Protein AF-A0A2N4XPI0-F1 (afdb_monomer_lite)

Radius of gyration: 24.8 Å; chains: 1; bounding box: 60×39×85 Å

Sequence (155 aa):
MRKDAFGLPLGELLMWTVIAGIALGVLGHSIQMVLELTEKTAVETAVTHMRSGLRLEKVRRMANGLPLGDLPGRNPLEFLASTGPSSLNALSEQIRPLDFRFDPQRHQLVYHPERQRFLKMQQSGADKELTWQTRATQPDGSDVELVLLTPYEWF

Foldseek 3Di:
DDPDDDDDPPVNVVVVVVVVVVVVVVVVVVVLVVVLVVLVVLVVVLQVLLQVLLVVVLVVCVVVVHALLVVWLDDSLVSLVVPDDDPSVVVNVSNVVWPWDQDSVVSKTKGDDPRCPQKDFPDPPDDSIWIWTWDQPDPVSSRIGTDTPTDIDRD

Structure (mmCIF, N/CA/C/O backbone):
data_AF-A0A2N4XPI0-F1
#
_entry.id   AF-A0A2N4XPI0-F1
#
loop_
_atom_site.group_PDB
_atom_site.id
_atom_site.type_symbol
_atom_site.label_atom_id
_atom_site.label_alt_id
_atom_site.label_comp_id
_atom_site.label_asym_id
_atom_site.label_entity_id
_atom_site.label_seq_id
_atom_site.pdbx_PDB_ins_code
_atom_site.Cartn_x
_atom_site.Cartn_y
_atom_site.Cartn_z
_atom_site.occupancy
_atom_site.B_iso_or_equiv
_atom_site.auth_seq_id
_atom_site.auth_comp_id
_atom_site.auth_asym_id
_atom_site.auth_atom_id
_atom_site.pdbx_PDB_model_num
ATOM 1 N N . MET A 1 1 ? 40.698 13.833 -57.443 1.00 41.75 1 MET A N 1
ATOM 2 C CA . MET A 1 1 ? 39.364 13.970 -56.817 1.00 41.75 1 MET A CA 1
ATOM 3 C C . MET A 1 1 ? 39.215 12.882 -55.761 1.00 41.75 1 MET A C 1
ATOM 5 O O . MET A 1 1 ? 38.942 11.744 -56.113 1.00 41.75 1 MET A O 1
ATOM 9 N N . ARG A 1 2 ? 39.491 13.204 -54.490 1.00 40.78 2 ARG A N 1
ATOM 10 C CA . ARG A 1 2 ? 39.248 12.314 -53.341 1.00 40.78 2 ARG A CA 1
ATOM 11 C C . ARG A 1 2 ? 37.784 12.461 -52.938 1.00 40.78 2 ARG A C 1
ATOM 13 O O . ARG A 1 2 ? 37.358 13.572 -52.643 1.00 40.78 2 ARG A O 1
ATOM 20 N N . LYS A 1 3 ? 37.031 11.362 -52.965 1.00 45.81 3 LYS A N 1
ATOM 21 C CA . LYS A 1 3 ? 35.727 11.245 -52.303 1.00 45.81 3 LYS A CA 1
ATOM 22 C C . LYS A 1 3 ? 35.975 10.610 -50.938 1.00 45.81 3 LYS A C 1
ATOM 24 O O . LYS A 1 3 ? 35.667 9.446 -50.734 1.00 45.81 3 LYS A O 1
ATOM 29 N N . ASP A 1 4 ? 36.594 11.381 -50.055 1.00 58.12 4 ASP A N 1
ATOM 30 C CA . ASP A 1 4 ? 36.599 11.069 -48.633 1.00 58.12 4 ASP A CA 1
ATOM 31 C C . ASP A 1 4 ? 35.518 11.939 -47.975 1.00 58.12 4 ASP A C 1
ATOM 33 O O . ASP A 1 4 ? 35.406 13.125 -48.286 1.00 58.12 4 ASP A O 1
ATOM 37 N N . ALA A 1 5 ? 34.790 11.321 -47.044 1.00 54.50 5 ALA A N 1
ATOM 38 C CA . ALA A 1 5 ? 33.887 11.893 -46.044 1.00 54.50 5 ALA A CA 1
ATOM 39 C C . ALA A 1 5 ? 32.386 12.006 -46.398 1.00 54.50 5 ALA A C 1
ATOM 41 O O . ALA A 1 5 ? 31.975 12.687 -47.330 1.00 54.50 5 ALA A O 1
ATOM 42 N N . PHE A 1 6 ? 31.586 11.381 -45.525 1.00 55.59 6 PHE A N 1
ATOM 43 C CA . PHE A 1 6 ? 30.121 11.405 -45.407 1.00 55.59 6 PHE A CA 1
ATOM 44 C C . PHE A 1 6 ? 29.313 10.484 -46.325 1.00 55.59 6 PHE A C 1
ATOM 46 O O . PHE A 1 6 ? 28.490 10.905 -47.129 1.00 55.59 6 PHE A O 1
ATOM 53 N N . GLY A 1 7 ? 29.460 9.184 -46.095 1.00 54.81 7 GLY A N 1
ATOM 54 C CA . GLY A 1 7 ? 28.438 8.207 -46.447 1.00 54.81 7 GLY A CA 1
ATOM 55 C C . GLY A 1 7 ? 28.642 6.973 -45.593 1.00 54.81 7 GLY A C 1
ATOM 56 O O . GLY A 1 7 ? 29.408 6.099 -45.983 1.00 54.81 7 GLY A O 1
ATOM 57 N N . LEU A 1 8 ? 28.031 6.932 -44.404 1.00 63.00 8 LEU A N 1
ATOM 58 C CA . LEU A 1 8 ? 28.016 5.709 -43.600 1.00 63.00 8 LEU A CA 1
ATOM 59 C C . LEU A 1 8 ? 27.501 4.570 -44.498 1.00 63.00 8 LEU A C 1
ATOM 61 O O . LEU A 1 8 ? 26.420 4.720 -45.082 1.00 63.00 8 LEU A O 1
ATOM 65 N N . PRO A 1 9 ? 28.255 3.470 -44.671 1.00 79.50 9 PRO A N 1
ATOM 66 C CA . PRO A 1 9 ? 27.803 2.354 -45.484 1.00 79.50 9 PRO A CA 1
ATOM 67 C C . PRO A 1 9 ? 26.464 1.855 -44.934 1.00 79.50 9 PRO A C 1
ATOM 69 O O . PRO A 1 9 ? 26.281 1.755 -43.723 1.00 79.50 9 PRO A O 1
ATOM 72 N N . LEU A 1 10 ? 25.509 1.554 -45.819 1.00 75.75 10 LEU A N 1
ATOM 73 C CA . LEU A 1 10 ? 24.124 1.225 -45.448 1.00 75.75 10 LEU A CA 1
ATOM 74 C C . LEU A 1 10 ? 24.039 0.120 -44.372 1.00 75.75 10 LEU A C 1
ATOM 76 O O . LEU A 1 10 ? 23.162 0.149 -43.513 1.00 75.75 10 LEU A O 1
ATOM 80 N N . GLY A 1 11 ? 24.984 -0.827 -44.394 1.00 81.56 11 GLY A N 1
ATOM 81 C CA . GLY A 1 11 ? 25.103 -1.886 -43.389 1.00 81.56 11 GLY A CA 1
ATOM 82 C C . GLY A 1 11 ? 25.501 -1.390 -41.995 1.00 81.56 11 GLY A C 1
ATOM 83 O O . GLY A 1 11 ? 25.001 -1.912 -41.005 1.00 81.56 11 GLY A O 1
ATOM 84 N N . GLU A 1 12 ? 26.336 -0.357 -41.896 1.00 83.19 12 GLU A N 1
ATOM 85 C CA . GLU A 1 12 ? 26.709 0.254 -40.616 1.00 83.19 12 GLU A CA 1
ATOM 86 C C . GLU A 1 12 ? 25.533 1.039 -40.022 1.00 83.19 12 GLU A C 1
ATOM 88 O O . GLU A 1 12 ? 25.241 0.899 -38.837 1.00 83.19 12 GLU A O 1
ATOM 93 N N . LEU A 1 13 ? 24.771 1.769 -40.848 1.00 85.69 13 LEU A N 1
ATOM 94 C CA . LEU A 1 13 ? 23.513 2.402 -40.422 1.00 85.69 13 LEU A CA 1
ATOM 95 C C . LEU A 1 13 ? 22.493 1.373 -39.915 1.00 85.69 13 LEU A C 1
ATOM 97 O O . LEU A 1 13 ? 21.846 1.591 -38.888 1.00 85.69 13 LEU A O 1
ATOM 101 N N . LEU A 1 14 ? 22.363 0.241 -40.609 1.00 88.81 14 LEU A N 1
ATOM 102 C CA . LEU A 1 14 ? 21.468 -0.840 -40.203 1.00 88.81 14 LEU A CA 1
ATOM 103 C C . LEU A 1 14 ? 21.921 -1.473 -38.881 1.00 88.81 14 LEU A C 1
ATOM 105 O O . LEU A 1 14 ? 21.096 -1.687 -37.994 1.00 88.81 14 LEU A O 1
ATOM 109 N N . MET A 1 15 ? 23.227 -1.687 -38.705 1.00 90.31 15 MET A N 1
ATOM 110 C CA . MET A 1 15 ? 23.803 -2.176 -37.453 1.00 90.31 15 MET A CA 1
ATOM 111 C C . MET A 1 15 ? 23.521 -1.220 -36.287 1.00 90.31 15 MET A C 1
ATOM 113 O O . MET A 1 15 ? 23.010 -1.657 -35.256 1.00 90.31 15 MET A O 1
ATOM 117 N N . TRP A 1 16 ? 23.770 0.083 -36.453 1.00 92.38 16 TRP A N 1
ATOM 118 C CA . TRP A 1 16 ? 23.462 1.084 -35.426 1.00 92.38 16 TRP A CA 1
ATOM 119 C C . TRP A 1 16 ? 21.972 1.137 -35.091 1.00 92.38 16 TRP A C 1
ATOM 121 O O . TRP A 1 16 ? 21.615 1.246 -33.921 1.00 92.38 16 TRP A O 1
ATOM 131 N N . THR A 1 17 ? 21.101 0.990 -36.092 1.00 90.62 17 THR A N 1
ATOM 132 C CA . THR A 1 17 ? 19.645 0.962 -35.891 1.00 90.62 17 THR A CA 1
ATOM 133 C C . THR A 1 17 ? 19.214 -0.259 -35.075 1.00 90.62 17 THR A C 1
ATOM 135 O O . THR A 1 17 ? 18.412 -0.129 -34.153 1.00 90.62 17 THR A O 1
ATOM 138 N N . VAL A 1 18 ? 19.775 -1.439 -35.358 1.00 93.62 18 VAL A N 1
ATOM 139 C CA . VAL A 1 18 ? 19.493 -2.665 -34.592 1.00 93.62 18 VAL A CA 1
ATOM 140 C C . VAL A 1 18 ? 19.992 -2.536 -33.153 1.00 93.62 18 VAL A C 1
ATOM 142 O O . VAL A 1 18 ? 19.243 -2.828 -32.222 1.00 93.62 18 VAL A O 1
ATOM 145 N N . ILE A 1 19 ? 21.220 -2.049 -32.952 1.00 93.50 19 ILE A N 1
ATOM 146 C CA . ILE A 1 19 ? 21.788 -1.834 -31.612 1.00 93.50 19 ILE A CA 1
ATOM 147 C C . ILE A 1 19 ? 20.937 -0.832 -30.825 1.00 93.50 19 ILE A C 1
ATOM 149 O O . ILE A 1 19 ? 20.589 -1.097 -29.674 1.00 93.50 19 ILE A O 1
ATOM 153 N N . ALA A 1 20 ? 20.548 0.285 -31.447 1.00 92.06 20 ALA A N 1
ATOM 154 C CA . ALA A 1 20 ? 19.676 1.278 -30.830 1.00 92.06 20 ALA A CA 1
ATOM 155 C C . ALA A 1 20 ? 18.306 0.685 -30.468 1.00 92.06 20 ALA A C 1
ATOM 157 O O . ALA A 1 20 ? 17.813 0.924 -29.369 1.00 92.06 20 ALA A O 1
ATOM 158 N N . GLY A 1 21 ? 17.715 -0.134 -31.343 1.00 93.44 21 GLY A N 1
ATOM 159 C CA . GLY A 1 21 ? 16.449 -0.819 -31.078 1.00 93.44 21 GLY A CA 1
ATOM 160 C C . GLY A 1 21 ? 16.525 -1.776 -29.886 1.00 93.44 21 GLY A C 1
ATOM 161 O O . GLY A 1 21 ? 15.652 -1.745 -29.019 1.00 93.44 21 GLY A O 1
ATOM 162 N N . ILE A 1 22 ? 17.592 -2.577 -29.793 1.00 93.69 22 ILE A N 1
ATOM 163 C CA . ILE A 1 22 ? 17.825 -3.471 -28.648 1.00 93.69 22 ILE A CA 1
ATOM 164 C C . ILE A 1 22 ? 18.006 -2.653 -27.366 1.00 93.69 22 ILE A C 1
ATOM 166 O O . ILE A 1 22 ? 17.356 -2.941 -26.361 1.00 93.69 22 ILE A O 1
ATOM 170 N N . ALA A 1 23 ? 18.841 -1.611 -27.402 1.00 92.75 23 ALA A N 1
ATOM 171 C CA . ALA A 1 23 ? 19.086 -0.751 -26.249 1.00 92.75 23 ALA A CA 1
ATOM 172 C C . ALA A 1 23 ? 17.791 -0.092 -25.752 1.00 92.75 23 ALA A C 1
ATOM 174 O O . ALA A 1 23 ? 17.489 -0.158 -24.561 1.00 92.75 23 ALA A O 1
ATOM 175 N N . LEU A 1 24 ? 16.988 0.475 -26.659 1.00 92.38 24 LEU A N 1
ATOM 176 C CA . LEU A 1 24 ? 15.685 1.063 -26.340 1.00 92.38 24 LEU A CA 1
ATOM 177 C C . LEU A 1 24 ? 14.707 0.028 -25.776 1.00 92.38 24 LEU A C 1
ATOM 179 O O . LEU A 1 24 ? 13.981 0.333 -24.833 1.00 92.38 24 LEU A O 1
ATOM 183 N N . GLY A 1 25 ? 14.708 -1.197 -26.305 1.00 89.94 25 GLY A N 1
ATOM 184 C CA . GLY A 1 25 ? 13.892 -2.292 -25.782 1.00 89.94 25 GLY A CA 1
ATOM 185 C C . GLY A 1 25 ? 14.254 -2.657 -24.339 1.00 89.94 25 GLY A C 1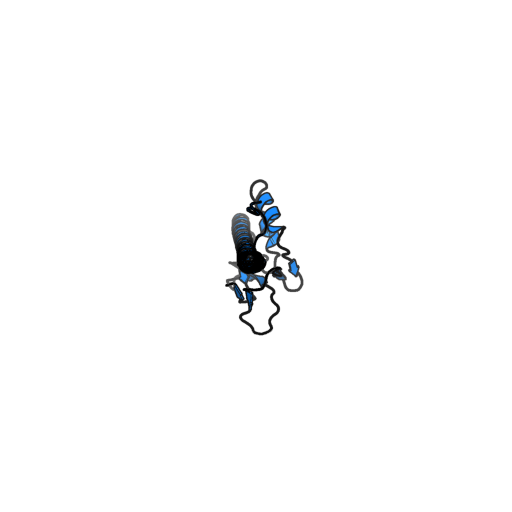
ATOM 186 O O . GLY A 1 25 ? 13.369 -2.768 -23.489 1.00 89.94 25 GLY A O 1
ATOM 187 N N . VAL A 1 26 ? 15.551 -2.782 -24.041 1.00 90.19 26 VAL A N 1
ATOM 188 C CA . VAL A 1 26 ? 16.052 -3.063 -22.683 1.00 90.19 26 VAL A CA 1
ATOM 189 C C . VAL A 1 26 ? 15.730 -1.911 -21.732 1.00 90.19 26 VAL A C 1
ATOM 191 O O . VAL A 1 26 ? 15.187 -2.142 -20.654 1.00 90.19 26 VAL A O 1
ATOM 194 N N . LEU A 1 27 ? 15.993 -0.667 -22.143 1.00 89.44 27 LEU A N 1
ATOM 195 C CA . LEU A 1 27 ? 15.653 0.534 -21.373 1.00 89.44 27 LEU A CA 1
ATOM 196 C C . LEU A 1 27 ? 14.152 0.601 -21.079 1.00 89.44 27 LEU A C 1
ATOM 198 O O . LEU A 1 27 ? 13.759 0.836 -19.939 1.00 89.44 27 LEU A O 1
ATOM 202 N N . GLY A 1 28 ? 13.313 0.332 -22.081 1.00 87.44 28 GLY A N 1
ATOM 203 C CA . GLY A 1 28 ? 11.863 0.288 -21.927 1.00 87.44 28 GLY A CA 1
ATOM 204 C C . GLY A 1 28 ? 11.417 -0.766 -20.913 1.00 87.44 28 GLY A C 1
ATOM 205 O O . GLY A 1 28 ? 10.567 -0.482 -20.071 1.00 87.44 28 GLY A O 1
ATOM 206 N N . HIS A 1 29 ? 12.017 -1.959 -20.937 1.00 86.06 29 HIS A N 1
ATOM 207 C CA . HIS A 1 29 ? 11.729 -3.000 -19.950 1.00 86.06 29 HIS A CA 1
ATOM 208 C C . HIS A 1 29 ? 12.118 -2.574 -18.527 1.00 86.06 29 HIS A C 1
ATOM 210 O O . HIS A 1 29 ? 11.305 -2.694 -17.608 1.00 86.06 29 HIS A O 1
ATOM 216 N N . SER A 1 30 ? 13.317 -2.014 -18.354 1.00 86.00 30 SER A N 1
ATOM 217 C CA . SER A 1 30 ? 13.802 -1.534 -17.057 1.00 86.00 30 SER A CA 1
ATOM 218 C C . SER A 1 30 ? 12.946 -0.397 -16.501 1.00 86.00 30 SER A C 1
ATOM 220 O O . SER A 1 30 ? 12.620 -0.403 -15.318 1.00 86.00 30 SER A O 1
ATOM 222 N N . ILE A 1 31 ? 12.517 0.548 -17.344 1.00 87.94 31 ILE A N 1
ATOM 223 C CA . ILE A 1 31 ? 11.628 1.643 -16.931 1.00 87.94 31 ILE A CA 1
ATOM 224 C C . ILE A 1 31 ? 10.304 1.089 -16.400 1.00 87.94 31 ILE A C 1
ATOM 226 O O . ILE A 1 31 ? 9.844 1.523 -15.349 1.00 87.94 31 ILE A O 1
ATOM 230 N N . GLN A 1 32 ? 9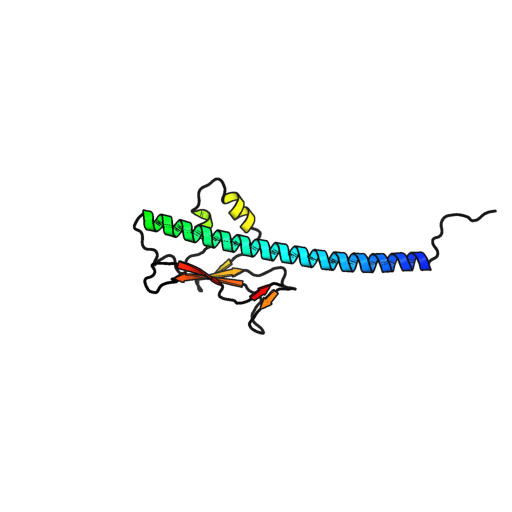.702 0.105 -17.076 1.00 86.94 32 GLN A N 1
ATOM 231 C CA . GLN A 1 32 ? 8.454 -0.505 -16.600 1.00 86.94 32 GLN A CA 1
ATOM 232 C C . GLN A 1 32 ? 8.633 -1.199 -15.246 1.00 86.94 32 GLN A C 1
ATOM 234 O O . GLN A 1 32 ? 7.779 -1.055 -14.377 1.00 86.94 32 GLN A O 1
ATOM 239 N N . MET A 1 33 ? 9.754 -1.899 -15.051 1.00 87.75 33 MET A N 1
ATOM 240 C CA . MET A 1 33 ? 10.082 -2.532 -13.773 1.00 87.75 33 MET A CA 1
ATOM 241 C C . MET A 1 33 ? 10.241 -1.501 -12.651 1.00 87.75 33 MET A C 1
ATOM 243 O O . MET A 1 33 ? 9.666 -1.678 -11.581 1.00 87.75 33 MET A O 1
ATOM 247 N N . VAL A 1 34 ? 10.970 -0.408 -12.899 1.00 87.50 34 VAL A N 1
ATOM 248 C CA . VAL A 1 34 ? 11.145 0.674 -11.918 1.00 87.50 34 VAL A CA 1
ATOM 249 C C . VAL A 1 34 ? 9.806 1.322 -11.582 1.00 87.50 34 VAL A C 1
ATOM 251 O O . VAL A 1 34 ? 9.522 1.537 -10.409 1.00 87.50 34 VAL A O 1
ATOM 254 N N . LEU A 1 35 ? 8.959 1.585 -12.579 1.00 87.31 35 LEU A N 1
ATOM 255 C CA . LEU A 1 35 ? 7.647 2.190 -12.354 1.00 87.31 35 LEU A CA 1
ATOM 256 C C . LEU A 1 35 ? 6.728 1.286 -11.517 1.00 87.31 35 LEU A C 1
ATOM 258 O O . LEU A 1 35 ? 6.074 1.765 -10.592 1.00 87.31 35 LEU A O 1
ATOM 262 N N . GLU A 1 36 ? 6.705 -0.019 -11.786 1.00 87.75 36 GLU A N 1
ATOM 263 C CA . GLU A 1 36 ? 5.923 -0.964 -10.979 1.00 87.75 36 GLU A CA 1
ATOM 264 C C . GLU A 1 36 ? 6.499 -1.129 -9.561 1.00 87.75 36 GLU A C 1
ATOM 266 O O . GLU A 1 36 ? 5.748 -1.215 -8.592 1.00 87.75 36 GLU A O 1
ATOM 271 N N . LEU A 1 37 ? 7.825 -1.067 -9.397 1.00 88.25 37 LEU A N 1
ATOM 272 C CA . LEU A 1 37 ? 8.458 -1.047 -8.076 1.00 88.25 37 LEU A CA 1
ATOM 273 C C . LEU A 1 37 ? 8.102 0.223 -7.288 1.00 88.25 37 LEU A C 1
ATOM 275 O O . LEU A 1 37 ? 7.851 0.151 -6.082 1.00 88.25 37 LEU A O 1
ATOM 279 N N . THR A 1 38 ? 8.062 1.384 -7.949 1.00 86.94 38 THR A N 1
ATOM 280 C CA . THR A 1 38 ? 7.638 2.634 -7.305 1.00 86.94 38 THR A CA 1
ATOM 281 C C . THR A 1 38 ? 6.174 2.584 -6.891 1.00 86.94 38 THR A C 1
ATOM 283 O O . THR A 1 38 ? 5.855 3.030 -5.793 1.00 86.94 38 THR A O 1
ATOM 286 N N . GLU A 1 39 ? 5.304 1.981 -7.707 1.00 86.69 39 GLU A N 1
ATOM 287 C CA . GLU A 1 39 ? 3.897 1.780 -7.358 1.00 86.69 39 GLU A CA 1
ATOM 288 C C . GLU A 1 39 ? 3.756 0.864 -6.138 1.00 86.69 39 GLU A C 1
ATOM 290 O O . GLU A 1 39 ? 3.126 1.252 -5.155 1.00 86.69 39 GLU A O 1
ATOM 295 N N . LYS A 1 40 ? 4.426 -0.297 -6.141 1.00 87.94 40 LYS A N 1
ATOM 296 C CA . LYS A 1 40 ? 4.471 -1.203 -4.984 1.00 87.94 40 LYS A CA 1
ATOM 297 C C . LYS A 1 40 ? 4.914 -0.472 -3.718 1.00 87.94 40 LYS A C 1
ATOM 299 O O . LYS A 1 40 ? 4.255 -0.562 -2.684 1.00 87.94 40 LYS A O 1
ATOM 304 N N . THR A 1 41 ? 6.007 0.282 -3.810 1.00 86.94 41 THR A N 1
ATOM 305 C CA . THR A 1 41 ? 6.555 1.042 -2.678 1.00 86.94 41 THR A CA 1
ATOM 306 C C . THR A 1 41 ? 5.550 2.080 -2.175 1.00 86.94 41 THR A C 1
ATOM 308 O O . THR A 1 41 ? 5.374 2.241 -0.966 1.00 86.94 41 THR A O 1
ATOM 311 N N . ALA A 1 42 ? 4.857 2.769 -3.084 1.00 85.44 42 ALA A N 1
ATOM 312 C CA . ALA A 1 42 ? 3.841 3.757 -2.743 1.00 85.44 42 ALA A CA 1
ATOM 313 C C . ALA A 1 42 ? 2.633 3.115 -2.036 1.00 85.44 42 ALA A C 1
ATOM 315 O O . ALA A 1 42 ? 2.195 3.624 -1.002 1.00 85.44 42 ALA A O 1
ATOM 316 N N . VAL A 1 43 ? 2.159 1.959 -2.516 1.00 86.44 43 VAL A N 1
ATOM 317 C CA . VAL A 1 43 ? 1.089 1.174 -1.875 1.00 86.44 43 VAL A CA 1
ATOM 318 C C . VAL A 1 43 ? 1.505 0.720 -0.473 1.00 86.44 43 VAL A C 1
ATOM 320 O O . VAL A 1 43 ? 0.778 0.950 0.493 1.00 86.44 43 VAL A O 1
ATOM 323 N N . GLU A 1 44 ? 2.686 0.117 -0.324 1.00 87.06 44 GLU A N 1
ATOM 324 C CA . GLU A 1 44 ? 3.195 -0.357 0.972 1.00 87.06 44 GLU A CA 1
ATOM 325 C C . GLU A 1 44 ? 3.384 0.790 1.977 1.00 87.06 44 GLU A C 1
ATOM 327 O O . GLU A 1 44 ? 3.038 0.662 3.159 1.00 87.06 44 GLU A O 1
ATOM 332 N N . THR A 1 45 ? 3.873 1.938 1.504 1.00 84.44 45 THR A N 1
ATOM 333 C CA . THR A 1 45 ? 4.009 3.156 2.314 1.00 84.44 45 THR A CA 1
ATOM 334 C C . THR A 1 45 ? 2.640 3.667 2.762 1.00 84.44 45 THR A C 1
ATOM 336 O O . THR A 1 45 ? 2.441 3.934 3.949 1.00 84.44 45 THR A O 1
ATOM 339 N N . ALA A 1 46 ? 1.660 3.729 1.854 1.00 84.44 46 ALA A N 1
ATOM 340 C CA . ALA A 1 46 ? 0.298 4.152 2.172 1.00 84.44 46 ALA A CA 1
ATOM 341 C C . ALA A 1 46 ? -0.352 3.239 3.226 1.00 84.44 46 ALA A C 1
ATOM 343 O O . ALA A 1 46 ? -0.881 3.725 4.227 1.00 84.44 46 ALA A O 1
ATOM 344 N N . VAL A 1 47 ? -0.242 1.916 3.069 1.00 86.69 47 VAL A N 1
ATOM 345 C CA . VAL A 1 47 ? -0.749 0.935 4.046 1.00 86.69 47 VAL A CA 1
ATOM 346 C C . VAL A 1 47 ? -0.053 1.089 5.403 1.00 86.69 47 VAL A C 1
ATOM 348 O O . VAL A 1 47 ? -0.699 1.018 6.451 1.00 86.69 47 VAL A O 1
ATOM 351 N N . THR A 1 48 ? 1.257 1.344 5.413 1.00 85.44 48 THR A N 1
ATOM 352 C CA . THR A 1 48 ? 2.026 1.593 6.644 1.00 85.44 48 THR A CA 1
ATOM 353 C C . THR A 1 48 ? 1.552 2.855 7.363 1.00 85.44 48 THR A C 1
ATOM 355 O O . THR A 1 48 ? 1.404 2.855 8.592 1.00 85.44 48 THR A O 1
ATOM 358 N N . HIS A 1 49 ? 1.239 3.915 6.616 1.00 83.38 49 HIS A N 1
ATOM 359 C CA . HIS A 1 49 ? 0.650 5.129 7.174 1.00 83.38 49 HIS A CA 1
ATOM 360 C C . HIS A 1 49 ? -0.748 4.869 7.736 1.00 83.38 49 HIS A C 1
ATOM 362 O O . HIS A 1 49 ? -1.026 5.285 8.858 1.00 83.38 49 HIS A O 1
ATOM 368 N N . MET A 1 50 ? -1.598 4.110 7.037 1.00 85.12 50 MET A N 1
ATOM 369 C CA . MET A 1 50 ? -2.932 3.750 7.539 1.00 85.12 50 MET A CA 1
ATOM 370 C C . MET A 1 50 ? -2.848 2.939 8.838 1.00 85.12 50 MET A C 1
ATOM 372 O O . MET A 1 50 ? -3.577 3.212 9.791 1.00 85.12 50 MET A O 1
ATOM 376 N N . ARG A 1 51 ? -1.912 1.984 8.928 1.00 87.25 51 ARG A N 1
ATOM 377 C CA . ARG A 1 51 ? -1.642 1.229 10.166 1.00 87.25 51 ARG A CA 1
ATOM 378 C C . ARG A 1 51 ? -1.174 2.135 11.302 1.00 87.25 51 ARG A C 1
ATOM 380 O O . ARG A 1 51 ? -1.594 1.951 12.443 1.00 87.25 51 ARG A O 1
ATOM 387 N N . SER A 1 52 ? -0.317 3.104 10.999 1.00 84.31 52 SER A N 1
ATOM 388 C CA . SER A 1 52 ? 0.176 4.076 11.980 1.00 84.31 52 SER A CA 1
ATOM 389 C C . SER A 1 52 ? -0.941 4.998 12.476 1.00 84.31 52 SER A C 1
ATOM 391 O O . SER A 1 52 ? -1.084 5.171 13.685 1.00 84.31 52 SER A O 1
ATOM 393 N N . GLY A 1 53 ? -1.782 5.506 11.570 1.00 83.69 53 GLY A N 1
ATOM 394 C CA . GLY A 1 53 ? -2.970 6.296 11.905 1.00 83.69 53 GLY A CA 1
ATOM 395 C C . GLY A 1 53 ? -3.942 5.515 12.788 1.00 83.69 53 GLY A C 1
ATOM 396 O O . GLY A 1 53 ? -4.354 6.003 13.838 1.00 83.69 53 GLY A O 1
ATOM 397 N N . LEU A 1 54 ? -4.219 4.253 12.440 1.00 86.62 54 LEU A N 1
ATOM 398 C CA . LEU A 1 54 ? -5.053 3.367 13.254 1.00 86.62 54 LEU A CA 1
ATOM 399 C C . LEU A 1 54 ? -4.478 3.181 14.667 1.00 86.62 54 LEU A C 1
ATOM 401 O O . LEU A 1 54 ? -5.215 3.276 15.643 1.00 86.62 54 LEU A O 1
ATOM 405 N N . ARG A 1 55 ? -3.166 2.946 14.806 1.00 86.06 55 ARG A N 1
ATOM 406 C CA . ARG A 1 55 ? -2.510 2.828 16.123 1.00 86.06 55 ARG A CA 1
ATOM 407 C C . ARG A 1 55 ? -2.645 4.103 16.949 1.00 86.06 55 ARG A C 1
ATOM 409 O O . ARG A 1 55 ? -2.924 4.010 18.142 1.00 86.06 55 ARG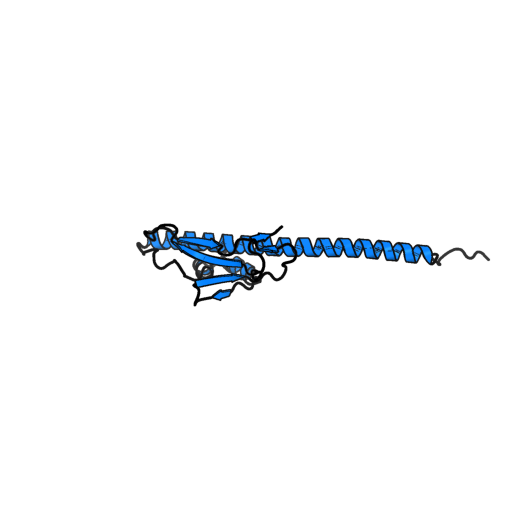 A O 1
ATOM 416 N N . LEU A 1 56 ? -2.476 5.275 16.339 1.00 84.38 56 LEU A N 1
ATOM 417 C CA . LEU A 1 56 ? -2.639 6.536 17.056 1.00 84.38 56 LEU A CA 1
ATOM 418 C C . LEU A 1 56 ? -4.088 6.752 17.497 1.00 84.38 56 LEU A C 1
ATOM 420 O O . LEU A 1 56 ? -4.324 7.155 18.633 1.00 84.38 56 LEU A O 1
ATOM 424 N N . GLU A 1 57 ? -5.054 6.441 16.635 1.00 84.06 57 GLU A N 1
ATOM 425 C CA . GLU A 1 57 ? -6.474 6.547 16.964 1.00 84.06 57 GLU A CA 1
ATOM 426 C C . GLU A 1 57 ? -6.850 5.621 18.134 1.00 84.06 57 GLU A C 1
ATOM 428 O O . GLU A 1 57 ? -7.579 6.039 19.036 1.00 84.06 57 GLU A O 1
ATOM 433 N N . LYS A 1 58 ? -6.281 4.406 18.201 1.00 86.06 58 LYS A N 1
ATOM 434 C CA . LYS A 1 58 ? -6.429 3.536 19.381 1.00 86.06 58 LYS A CA 1
ATOM 435 C C . LYS A 1 58 ? -5.911 4.212 20.646 1.00 86.06 58 LYS A C 1
ATOM 437 O O . LYS A 1 58 ? -6.636 4.278 21.633 1.00 86.06 58 LYS A O 1
ATOM 442 N N . VAL A 1 59 ? -4.682 4.735 20.618 1.00 85.56 59 VAL A N 1
ATOM 443 C CA . VAL A 1 59 ? -4.067 5.411 21.775 1.00 85.56 59 VAL A CA 1
ATOM 444 C C . VAL A 1 59 ? -4.912 6.607 22.209 1.00 85.56 59 VAL A C 1
ATOM 446 O O . VAL A 1 59 ? -5.182 6.775 23.397 1.00 85.56 59 VAL A O 1
ATOM 449 N N . ARG A 1 60 ? -5.395 7.407 21.253 1.00 85.12 60 ARG A N 1
ATOM 450 C CA . ARG A 1 60 ? -6.280 8.546 2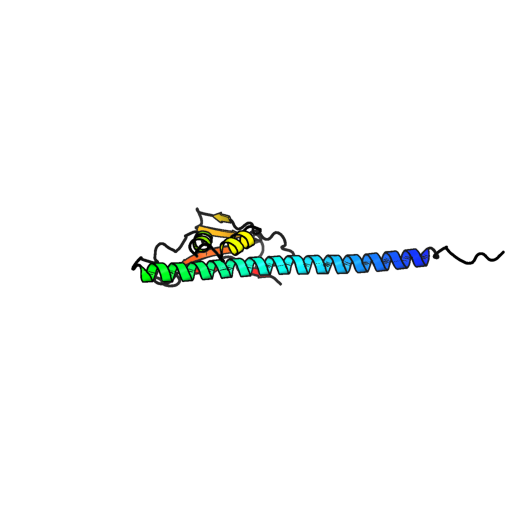1.515 1.00 85.12 60 ARG A CA 1
ATOM 451 C C . ARG A 1 60 ? -7.575 8.109 22.196 1.00 85.12 60 ARG A C 1
ATOM 453 O O . ARG A 1 60 ? -8.027 8.777 23.121 1.00 85.12 60 ARG A O 1
ATOM 460 N N . ARG A 1 61 ? -8.189 7.013 21.757 1.00 86.31 61 ARG A N 1
ATOM 461 C CA . ARG A 1 61 ? -9.430 6.497 22.353 1.00 86.31 61 ARG A CA 1
ATOM 462 C C . ARG A 1 61 ? -9.203 5.902 23.732 1.00 86.31 61 ARG A C 1
ATOM 464 O O . ARG A 1 61 ? -9.950 6.244 24.641 1.00 86.31 61 ARG A O 1
ATOM 471 N N . MET A 1 62 ? -8.129 5.135 23.913 1.00 85.50 62 MET A N 1
ATOM 472 C CA . MET A 1 62 ? -7.709 4.632 25.223 1.00 85.50 62 MET A CA 1
ATOM 473 C C . MET A 1 62 ? -7.490 5.782 26.217 1.00 85.50 62 MET A C 1
ATOM 475 O O . MET A 1 62 ? -8.001 5.728 27.331 1.00 85.50 62 MET A O 1
ATOM 479 N N . ALA A 1 63 ? -6.811 6.857 25.801 1.00 86.44 63 ALA A N 1
ATOM 480 C CA . ALA A 1 63 ? -6.592 8.039 26.638 1.00 86.44 63 ALA A CA 1
ATOM 481 C C . ALA A 1 63 ? -7.898 8.761 27.025 1.00 86.44 63 ALA A C 1
ATOM 483 O O . ALA A 1 63 ? -7.982 9.338 28.104 1.00 86.44 63 ALA A O 1
ATOM 484 N N . ASN A 1 64 ? -8.919 8.707 26.164 1.00 86.38 64 ASN A N 1
ATOM 485 C CA . ASN A 1 64 ? -10.237 9.297 26.409 1.00 86.38 64 ASN A CA 1
ATOM 486 C C . ASN A 1 64 ? -11.242 8.318 27.050 1.00 86.38 64 ASN A C 1
ATOM 488 O O . ASN A 1 64 ? -12.407 8.674 27.211 1.00 86.38 64 ASN A O 1
ATOM 492 N N . GLY A 1 65 ? -10.834 7.085 27.379 1.00 83.56 65 GLY A N 1
ATOM 493 C CA . GLY A 1 65 ? -11.730 6.049 27.906 1.00 83.56 65 GLY A CA 1
ATOM 494 C C . GLY A 1 65 ? -12.818 5.590 26.923 1.00 83.56 65 GLY A C 1
ATOM 495 O O . GLY A 1 65 ? -13.842 5.059 27.346 1.00 83.56 65 GLY A O 1
ATOM 496 N N . LEU A 1 66 ? -12.626 5.816 25.620 1.00 84.56 66 LEU A N 1
ATOM 497 C CA . LEU A 1 66 ? -13.567 5.419 24.574 1.00 84.56 66 LEU A CA 1
ATOM 498 C C . LEU A 1 66 ? -13.331 3.959 24.152 1.00 84.56 66 LEU A C 1
ATOM 500 O O . LEU A 1 66 ? -12.177 3.530 24.058 1.00 84.56 66 LEU A O 1
ATOM 504 N N . PRO A 1 67 ? -14.399 3.203 23.840 1.00 81.94 67 PRO A N 1
ATOM 505 C CA . PRO A 1 67 ? -14.266 1.837 23.355 1.00 81.94 67 PRO A CA 1
ATOM 506 C C . PRO A 1 67 ? -13.593 1.792 21.974 1.00 81.94 67 PRO A C 1
ATOM 508 O O . PRO A 1 67 ? -13.694 2.720 21.169 1.00 81.94 67 PRO A O 1
ATOM 511 N N . LEU A 1 68 ? -12.909 0.677 21.709 1.00 82.62 68 LEU A N 1
ATOM 512 C CA . LEU A 1 68 ? -12.261 0.376 20.425 1.00 82.62 68 LEU A CA 1
ATOM 513 C C . LEU A 1 68 ? -13.145 -0.481 19.506 1.00 82.62 68 LEU A C 1
ATOM 515 O O . LEU A 1 68 ? -12.842 -0.625 18.324 1.00 82.62 68 LEU A O 1
ATOM 519 N N . GLY A 1 69 ? -14.244 -1.030 20.034 1.00 78.12 69 GLY A N 1
ATOM 520 C CA . GLY A 1 69 ? -15.120 -1.972 19.332 1.00 78.12 69 GLY A CA 1
ATOM 521 C C . GLY A 1 69 ? -15.882 -1.399 18.130 1.00 78.12 69 GLY A C 1
ATOM 522 O O . GLY A 1 69 ? -16.453 -2.168 17.368 1.00 78.12 69 GLY A O 1
ATOM 523 N N . ASP A 1 70 ? -15.877 -0.081 17.923 1.00 81.25 70 ASP A N 1
ATOM 524 C CA . ASP A 1 70 ? -16.473 0.607 16.766 1.00 81.25 70 ASP A CA 1
ATOM 525 C C . ASP A 1 70 ? -15.444 0.974 15.675 1.00 81.25 70 ASP A C 1
ATOM 527 O O . ASP A 1 70 ? -15.801 1.614 14.683 1.00 81.25 70 ASP A O 1
ATOM 531 N N . LEU A 1 71 ? -14.165 0.634 15.867 1.00 81.38 71 LEU A N 1
ATOM 532 C CA . LEU A 1 71 ? -13.111 0.790 14.860 1.00 81.38 71 LEU A CA 1
ATOM 533 C C . LEU A 1 71 ? -13.118 -0.302 13.770 1.00 81.38 71 LEU A C 1
ATOM 535 O O . LEU A 1 71 ? -12.770 0.029 12.632 1.00 81.38 71 LEU A O 1
ATOM 539 N N . PRO A 1 72 ? -13.475 -1.577 14.044 1.00 85.00 72 PRO A N 1
ATOM 540 C CA . PRO A 1 72 ? -13.602 -2.583 12.997 1.00 85.00 72 PRO A CA 1
ATOM 541 C C . PRO A 1 72 ? -14.619 -2.154 11.937 1.00 85.00 72 PRO A C 1
ATOM 543 O O . PRO A 1 72 ? -15.729 -1.730 12.249 1.00 85.00 72 PRO A O 1
ATOM 546 N N . GLY A 1 73 ? -14.233 -2.267 10.671 1.00 80.19 73 GLY A N 1
ATOM 547 C CA . GLY A 1 73 ? -15.059 -1.895 9.527 1.00 80.19 73 GLY A CA 1
ATOM 548 C C . GLY A 1 73 ? -15.099 -0.401 9.190 1.00 80.19 73 GLY A C 1
ATOM 549 O O . GLY A 1 73 ? -15.699 -0.034 8.183 1.00 80.19 73 GLY A O 1
ATOM 550 N N . ARG A 1 74 ? -14.435 0.469 9.962 1.00 83.81 74 ARG A N 1
ATOM 551 C CA . ARG A 1 74 ? -14.273 1.880 9.577 1.00 83.81 74 ARG A CA 1
ATOM 552 C C . ARG A 1 74 ? -13.262 2.058 8.452 1.00 83.81 74 ARG A C 1
ATOM 554 O O . ARG A 1 74 ? -12.319 1.272 8.316 1.00 83.81 74 ARG A O 1
ATOM 561 N N . ASN A 1 75 ? -13.441 3.145 7.702 1.00 82.00 75 ASN A N 1
ATOM 562 C CA . ASN A 1 75 ? -12.560 3.533 6.613 1.00 82.00 75 ASN A CA 1
ATOM 563 C C . ASN A 1 75 ? -11.147 3.861 7.142 1.00 82.00 75 ASN A C 1
ATOM 565 O O . ASN A 1 75 ? -10.984 4.845 7.866 1.00 82.00 75 ASN A O 1
ATOM 569 N N . PRO A 1 76 ? -10.108 3.094 6.754 1.00 80.75 76 PRO A N 1
ATOM 570 C CA . PRO A 1 76 ? -8.735 3.330 7.199 1.00 80.75 76 PRO A CA 1
ATOM 571 C C . PRO A 1 76 ? -8.199 4.719 6.836 1.00 80.75 76 PRO A C 1
ATOM 573 O O . PRO A 1 76 ? -7.313 5.238 7.514 1.00 80.75 76 PRO A O 1
ATOM 576 N N . LEU A 1 77 ? -8.738 5.320 5.770 1.00 80.56 77 LEU A N 1
ATOM 577 C CA . LEU A 1 77 ? -8.339 6.639 5.291 1.00 80.56 77 LEU A CA 1
ATOM 578 C C . LEU A 1 77 ? -8.740 7.759 6.263 1.00 80.56 77 LEU A C 1
ATOM 580 O O . LEU A 1 77 ? -8.067 8.786 6.310 1.00 80.56 77 LEU A O 1
ATOM 584 N N . GLU A 1 78 ? -9.779 7.567 7.083 1.00 78.62 78 GLU A N 1
ATOM 585 C CA . GLU A 1 78 ? -10.198 8.558 8.088 1.00 78.62 78 GLU A CA 1
ATOM 586 C C . GLU A 1 78 ? -9.143 8.739 9.185 1.00 78.62 78 GLU A C 1
ATOM 588 O O . GLU A 1 78 ? -8.952 9.841 9.701 1.00 78.62 78 GLU A O 1
ATOM 593 N N . PHE A 1 79 ? -8.399 7.676 9.503 1.00 74.75 79 PHE A N 1
ATOM 594 C CA . PHE A 1 79 ? -7.356 7.712 10.530 1.00 74.75 79 PHE A CA 1
ATOM 595 C C . PHE A 1 79 ? -6.096 8.453 10.080 1.00 74.75 79 PHE A C 1
ATOM 597 O O . PHE A 1 79 ? -5.279 8.830 10.914 1.00 74.75 79 PHE A O 1
ATOM 604 N N . LEU A 1 80 ? -5.929 8.682 8.775 1.00 69.75 80 LEU A N 1
ATOM 605 C CA . LEU A 1 80 ? -4.840 9.509 8.251 1.00 69.75 80 LEU A CA 1
ATOM 606 C C . LEU A 1 80 ? -5.085 11.003 8.519 1.00 69.75 80 LEU A C 1
ATOM 608 O O . LEU A 1 80 ? -4.134 11.771 8.659 1.00 69.75 80 LEU A O 1
ATOM 612 N N . ALA A 1 81 ? -6.353 11.418 8.605 1.00 58.88 81 ALA A N 1
ATOM 613 C CA . ALA A 1 81 ? -6.752 12.813 8.783 1.00 58.88 81 ALA A CA 1
ATOM 614 C C . ALA A 1 81 ? -6.798 13.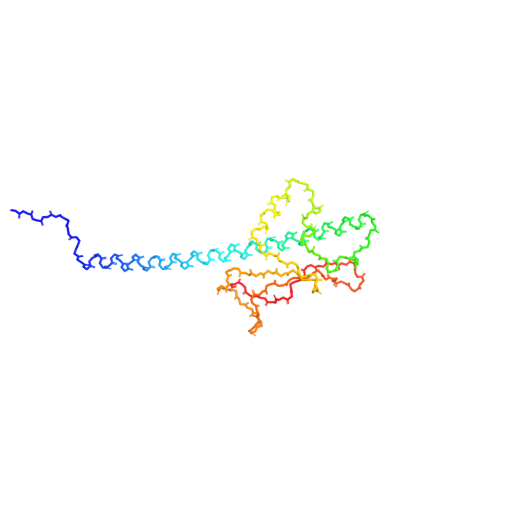261 10.257 1.00 58.88 81 ALA A C 1
ATOM 616 O O . ALA A 1 81 ? -6.755 14.460 10.529 1.00 58.88 81 ALA A O 1
ATOM 617 N N . SER A 1 82 ? -6.886 12.331 11.220 1.00 52.28 82 SER A N 1
ATOM 618 C CA . SER A 1 82 ? -6.988 12.669 12.653 1.00 52.28 82 SER A CA 1
ATOM 619 C C . SER A 1 82 ? -5.644 13.031 13.306 1.00 52.28 82 SER A C 1
ATOM 621 O O . SER A 1 82 ? -5.610 13.564 14.419 1.00 52.28 82 SER A O 1
ATOM 623 N N . THR A 1 83 ? -4.541 12.801 12.598 1.00 51.53 83 THR A N 1
ATOM 624 C CA . THR A 1 83 ? -3.190 13.265 12.914 1.00 51.53 83 THR A CA 1
ATOM 625 C C . THR A 1 83 ? -2.986 14.716 12.466 1.00 51.53 83 THR A C 1
ATOM 627 O O . THR A 1 83 ? -3.132 15.018 11.291 1.00 51.53 83 THR A O 1
ATOM 630 N N . GLY A 1 84 ? -2.648 15.613 13.398 1.00 48.69 84 GLY A N 1
ATOM 631 C CA . GLY A 1 84 ? -2.650 17.075 13.236 1.00 48.69 84 GLY A CA 1
ATOM 632 C C . GLY A 1 84 ? -1.922 17.717 12.024 1.00 48.69 84 GLY A C 1
ATOM 633 O O . GLY A 1 84 ? -1.226 17.069 11.244 1.00 48.69 84 GLY A O 1
ATOM 634 N N . PRO A 1 85 ? -2.059 19.050 11.879 1.00 46.22 85 PRO A N 1
ATOM 635 C CA . PRO A 1 85 ? -2.124 19.731 10.578 1.00 46.22 85 PRO A CA 1
ATOM 636 C C . PRO A 1 85 ? -0.831 19.890 9.757 1.00 46.22 85 PRO A C 1
ATOM 638 O O . PRO A 1 85 ? -0.930 20.310 8.605 1.00 46.22 85 PRO A O 1
ATOM 641 N N . SER A 1 86 ? 0.368 19.594 10.272 1.00 47.03 86 SER A N 1
ATOM 642 C CA . SER A 1 86 ? 1.598 20.121 9.638 1.00 47.03 86 SER A CA 1
ATOM 643 C C . SER A 1 86 ? 2.504 19.118 8.922 1.00 47.03 86 SER A C 1
ATOM 645 O O . SER A 1 86 ? 3.293 19.545 8.089 1.00 47.03 86 SER A O 1
ATOM 647 N N . SER A 1 87 ? 2.402 17.813 9.174 1.00 46.06 87 SER A N 1
ATOM 648 C CA . SER A 1 87 ? 3.302 16.817 8.554 1.00 46.06 87 SER A CA 1
ATOM 649 C C . SER A 1 87 ? 2.581 15.727 7.758 1.00 46.06 87 SER A C 1
ATOM 651 O O . SER A 1 87 ? 3.192 15.108 6.894 1.00 46.06 87 SER A O 1
ATOM 653 N N . LEU A 1 88 ? 1.278 15.527 7.981 1.00 49.97 88 LEU A N 1
ATOM 654 C CA . LEU A 1 88 ? 0.499 14.454 7.350 1.00 49.97 88 LEU A CA 1
ATOM 655 C C . LEU A 1 88 ? -0.463 14.924 6.252 1.00 49.97 88 LEU A C 1
ATOM 657 O O . LEU A 1 88 ? -0.859 14.103 5.436 1.00 49.97 88 LEU A O 1
ATOM 661 N N . ASN A 1 89 ? -0.747 16.227 6.129 1.00 47.38 89 ASN A N 1
ATOM 662 C CA . ASN A 1 89 ? -1.399 16.768 4.924 1.00 47.38 89 ASN A CA 1
ATOM 663 C C . ASN A 1 89 ? -0.527 16.574 3.673 1.00 47.38 89 ASN A C 1
ATOM 665 O O . ASN A 1 89 ? -1.033 16.217 2.619 1.00 47.38 89 ASN A O 1
ATOM 669 N N . ALA A 1 90 ? 0.797 16.688 3.814 1.00 49.94 90 ALA A N 1
ATOM 670 C CA . ALA A 1 90 ? 1.732 16.326 2.749 1.00 49.94 90 ALA A CA 1
ATOM 671 C C . ALA A 1 90 ? 1.665 14.824 2.402 1.00 49.94 90 ALA A C 1
ATOM 673 O O . ALA A 1 90 ? 1.843 14.439 1.250 1.00 49.94 90 ALA A O 1
ATOM 674 N N . LEU A 1 91 ? 1.374 13.972 3.392 1.00 52.62 91 LEU A N 1
ATOM 675 C CA . LEU A 1 91 ? 1.265 12.525 3.211 1.00 52.62 91 LEU A CA 1
ATOM 676 C C . LEU A 1 91 ? -0.093 12.114 2.626 1.00 52.62 91 LEU A C 1
ATOM 678 O O . LEU A 1 91 ? -0.138 11.213 1.799 1.00 52.62 91 LEU A O 1
ATOM 682 N N . SER A 1 92 ? -1.191 12.778 2.993 1.00 51.00 92 SER A N 1
ATOM 683 C CA . SER A 1 92 ? -2.498 12.564 2.361 1.00 51.00 92 SER A CA 1
ATOM 684 C C . SER A 1 92 ? -2.496 13.046 0.908 1.00 51.00 92 SER A C 1
ATOM 686 O O . SER A 1 92 ? -3.081 12.382 0.057 1.00 51.00 92 SER A O 1
ATOM 688 N N . GLU A 1 93 ? -1.767 14.121 0.592 1.00 55.47 93 GLU A N 1
ATOM 689 C CA . GLU A 1 93 ? -1.490 14.547 -0.785 1.00 55.47 93 GLU A CA 1
ATOM 690 C C . GLU A 1 93 ? -0.574 13.574 -1.540 1.00 55.47 93 GLU A C 1
ATOM 692 O O . GLU A 1 93 ? -0.791 13.361 -2.729 1.00 55.47 93 GLU A O 1
ATOM 697 N N . GLN A 1 94 ? 0.384 12.922 -0.868 1.00 55.03 94 GLN A N 1
ATOM 698 C CA . GLN A 1 94 ? 1.203 11.845 -1.449 1.00 55.03 94 GLN A CA 1
ATOM 699 C C . GLN A 1 94 ? 0.468 10.510 -1.610 1.00 55.03 94 GLN A C 1
ATOM 701 O O . GLN A 1 94 ? 0.891 9.700 -2.429 1.00 55.03 94 GLN A O 1
ATOM 706 N N . ILE A 1 95 ? -0.603 10.263 -0.848 1.00 55.06 95 ILE A N 1
ATOM 707 C CA . ILE A 1 95 ? -1.480 9.087 -1.000 1.00 55.06 95 ILE A CA 1
ATOM 708 C C . ILE A 1 95 ? -2.581 9.360 -2.036 1.00 55.06 95 ILE A C 1
ATOM 710 O O . ILE A 1 95 ? -3.057 8.433 -2.679 1.00 55.06 95 ILE A O 1
ATOM 714 N N . ARG A 1 96 ? -2.920 10.631 -2.288 1.00 52.44 96 ARG A N 1
ATOM 715 C CA . ARG A 1 96 ? -3.869 11.067 -3.326 1.00 52.44 96 ARG A CA 1
ATOM 716 C C . ARG A 1 96 ? -3.557 10.624 -4.778 1.00 52.44 96 ARG A C 1
ATOM 718 O O . ARG A 1 96 ? -4.516 10.566 -5.541 1.00 52.44 96 ARG A O 1
ATOM 725 N N . PRO A 1 97 ? -2.316 10.294 -5.207 1.00 53.97 97 PRO A N 1
ATOM 726 C CA . PRO A 1 97 ? -2.084 9.682 -6.511 1.00 53.97 97 PRO A CA 1
ATOM 727 C C . PRO A 1 97 ? -2.454 8.192 -6.560 1.00 53.97 97 PRO A C 1
ATOM 729 O O . PRO A 1 97 ? -2.447 7.625 -7.645 1.00 53.97 97 PRO A O 1
ATOM 732 N N . LEU A 1 98 ? -2.768 7.546 -5.431 1.00 66.62 98 LEU A N 1
ATOM 733 C CA . LEU A 1 98 ? -3.224 6.158 -5.398 1.00 66.62 98 LEU A CA 1
ATOM 734 C C . LEU A 1 98 ? -4.758 6.132 -5.317 1.00 66.62 98 LEU A C 1
ATOM 736 O O . LEU A 1 98 ? -5.340 6.663 -4.370 1.00 66.62 98 LEU A O 1
ATOM 740 N N . ASP A 1 99 ? -5.415 5.499 -6.292 1.00 79.44 99 ASP A N 1
ATOM 741 C CA . ASP A 1 99 ? -6.882 5.366 -6.393 1.00 79.44 99 ASP A CA 1
ATOM 742 C C . ASP A 1 99 ? -7.427 4.325 -5.388 1.00 79.44 99 ASP A C 1
ATOM 744 O O . ASP A 1 99 ? -8.049 3.323 -5.741 1.00 79.44 99 ASP A O 1
ATOM 748 N N . PHE A 1 100 ? -7.134 4.529 -4.100 1.00 84.62 100 PHE A N 1
ATOM 749 C CA . PHE A 1 100 ? -7.721 3.754 -3.013 1.00 84.62 100 PHE A CA 1
ATOM 750 C C . PHE A 1 100 ? -9.205 4.097 -2.884 1.00 84.62 100 PHE A C 1
ATOM 752 O O . PHE A 1 100 ? -9.574 5.244 -2.618 1.00 84.62 100 PHE A O 1
ATOM 759 N N . ARG A 1 101 ? -10.064 3.084 -2.987 1.00 85.56 101 ARG A N 1
ATOM 760 C CA . ARG A 1 101 ? -11.513 3.225 -2.834 1.00 85.56 101 ARG A CA 1
ATOM 761 C C . ARG A 1 101 ? -11.989 2.425 -1.641 1.00 85.56 101 ARG A C 1
ATOM 763 O O . ARG A 1 101 ? -11.689 1.245 -1.509 1.00 85.56 101 ARG A O 1
ATOM 770 N N . PHE A 1 102 ? -12.747 3.064 -0.762 1.00 85.62 102 PHE A N 1
ATOM 771 C CA . PHE A 1 102 ? -13.404 2.363 0.332 1.00 85.62 102 PHE A CA 1
ATOM 772 C C . PHE A 1 102 ? -14.799 1.915 -0.111 1.00 85.62 102 PHE A C 1
ATOM 774 O O . PHE A 1 102 ? -15.620 2.747 -0.491 1.00 85.62 102 PHE A O 1
ATOM 781 N N . ASP A 1 103 ? -15.058 0.611 -0.053 1.00 86.50 103 ASP A N 1
ATOM 782 C CA . ASP A 1 103 ? -16.378 0.015 -0.231 1.00 86.50 103 ASP A CA 1
ATOM 783 C C . ASP A 1 103 ? -17.097 -0.044 1.133 1.00 86.50 103 ASP A C 1
ATOM 785 O O . ASP A 1 103 ? -16.749 -0.879 1.982 1.00 86.50 103 ASP A O 1
ATOM 789 N N . PRO A 1 104 ? -18.112 0.813 1.366 1.00 82.81 104 PRO A N 1
ATOM 790 C CA . PRO A 1 104 ? -18.848 0.845 2.622 1.00 82.81 104 PRO A CA 1
ATOM 791 C C . PRO A 1 104 ? -19.797 -0.346 2.800 1.00 82.81 104 PRO A C 1
ATOM 793 O O . PRO A 1 104 ? -20.214 -0.598 3.922 1.00 82.81 104 PRO A O 1
ATOM 796 N N . GLN A 1 105 ? -20.150 -1.093 1.747 1.00 86.12 105 GLN A N 1
ATOM 797 C CA . GLN A 1 105 ? -20.998 -2.282 1.892 1.00 86.12 105 GLN A CA 1
ATOM 798 C C . GLN A 1 105 ? -20.203 -3.467 2.432 1.00 86.12 105 GLN A C 1
ATOM 800 O O . GLN A 1 105 ? -20.702 -4.249 3.240 1.00 86.12 105 GLN A O 1
ATOM 805 N N . ARG A 1 106 ? -18.953 -3.603 1.982 1.00 84.94 106 ARG A N 1
ATOM 806 C CA . ARG A 1 106 ? -18.058 -4.692 2.394 1.00 84.94 106 ARG A CA 1
ATOM 807 C C . ARG A 1 106 ? -17.136 -4.310 3.549 1.00 84.94 106 ARG A C 1
ATOM 809 O O . ARG A 1 106 ? -16.463 -5.185 4.095 1.00 84.94 106 ARG A O 1
ATOM 816 N N . HIS A 1 107 ? -17.106 -3.029 3.919 1.00 86.94 107 HIS A N 1
ATOM 817 C CA . HIS A 1 107 ? -16.129 -2.439 4.833 1.00 86.94 107 HIS A CA 1
ATOM 818 C C . HIS A 1 107 ? -14.692 -2.771 4.412 1.00 86.94 107 HIS A C 1
ATOM 820 O O . HIS A 1 107 ? -13.888 -3.253 5.215 1.00 86.94 107 HIS A O 1
ATOM 826 N N . GLN A 1 108 ? -14.396 -2.595 3.126 1.00 89.75 108 GLN A N 1
ATOM 827 C CA . GLN A 1 108 ? -13.124 -2.976 2.521 1.00 89.75 108 GLN A CA 1
ATOM 828 C C . GLN A 1 108 ? -12.489 -1.776 1.839 1.00 89.75 108 GLN A C 1
ATOM 830 O O . GLN A 1 108 ? -13.149 -1.016 1.142 1.00 89.75 108 GLN A O 1
ATOM 835 N N . LEU A 1 109 ? -11.188 -1.622 2.030 1.00 88.00 109 LEU A N 1
ATOM 836 C CA . LEU A 1 109 ? -10.372 -0.725 1.239 1.00 88.00 109 LEU A CA 1
ATOM 837 C C . LEU A 1 109 ? -9.857 -1.508 0.034 1.00 88.00 109 LEU A C 1
ATOM 839 O O . LEU A 1 109 ? -9.164 -2.504 0.216 1.00 88.00 109 LEU A O 1
ATOM 843 N N . VAL A 1 110 ? -10.202 -1.066 -1.166 1.00 89.19 110 VAL A N 1
ATOM 844 C CA . VAL A 1 110 ? -9.824 -1.671 -2.441 1.00 89.19 110 VAL A CA 1
ATOM 845 C C . VAL A 1 110 ? -8.799 -0.769 -3.121 1.00 89.19 110 VAL A C 1
ATOM 847 O O . VAL A 1 110 ? -8.964 0.450 -3.162 1.00 89.19 110 VAL A O 1
ATOM 850 N N . TYR A 1 111 ? -7.749 -1.366 -3.665 1.00 88.62 111 TYR A N 1
ATOM 851 C CA . TYR A 1 111 ? -6.804 -0.710 -4.557 1.00 88.62 111 TYR A CA 1
ATOM 852 C C . TYR A 1 111 ? -6.696 -1.509 -5.848 1.00 88.62 111 TYR A C 1
ATOM 854 O O . TYR A 1 111 ? -6.518 -2.730 -5.808 1.00 88.62 111 TYR A O 1
ATOM 862 N N . HIS A 1 112 ? -6.776 -0.804 -6.973 1.00 88.00 112 HIS A N 1
ATOM 863 C CA . HIS A 1 112 ? -6.559 -1.371 -8.294 1.00 88.00 112 HIS A CA 1
ATOM 864 C C . HIS A 1 112 ? -5.186 -0.920 -8.811 1.00 88.00 112 HIS A C 1
ATOM 866 O O . HIS A 1 112 ? -5.025 0.260 -9.124 1.00 88.00 112 HIS A O 1
ATOM 872 N N . PRO A 1 113 ? -4.190 -1.818 -8.881 1.00 86.50 113 PRO A N 1
ATOM 873 C CA . PRO A 1 113 ? -2.872 -1.494 -9.401 1.00 86.50 113 PRO A CA 1
ATOM 874 C C . PRO A 1 113 ? -2.939 -1.102 -10.876 1.00 86.50 113 PRO A C 1
ATOM 876 O O . PRO A 1 113 ? -3.476 -1.843 -11.700 1.00 86.50 113 PRO A O 1
ATOM 879 N N . GLU A 1 114 ? -2.350 0.037 -11.232 1.00 83.75 114 GLU A N 1
ATOM 880 C CA . GLU A 1 114 ? -2.235 0.457 -12.632 1.00 83.75 114 GLU A CA 1
ATOM 881 C C . GLU A 1 114 ? -1.235 -0.432 -13.380 1.00 83.75 114 GLU A C 1
ATOM 883 O O . GLU A 1 114 ? -1.413 -0.753 -14.561 1.00 83.75 114 GLU A O 1
ATOM 888 N N . ARG A 1 115 ? -0.166 -0.851 -12.689 1.00 82.12 115 ARG A N 1
ATOM 889 C CA . ARG A 1 115 ? 0.890 -1.708 -13.231 1.00 82.12 115 ARG A CA 1
ATOM 890 C C . ARG A 1 115 ? 0.870 -3.033 -12.499 1.00 82.12 115 ARG A C 1
ATOM 892 O O . ARG A 1 115 ? 1.155 -3.145 -11.315 1.00 82.12 115 ARG A O 1
ATOM 899 N N . GLN A 1 116 ? 0.546 -4.064 -13.262 1.00 82.44 116 GLN A N 1
ATOM 900 C CA . GLN A 1 116 ? 0.253 -5.388 -12.733 1.00 82.44 116 GLN A CA 1
ATOM 901 C C . GLN A 1 116 ? 1.070 -6.490 -13.418 1.00 82.44 116 GLN A C 1
ATOM 903 O O . GLN A 1 116 ? 0.651 -7.653 -13.446 1.00 82.44 116 GLN A O 1
ATOM 908 N N . ARG A 1 117 ? 2.195 -6.138 -14.054 1.00 82.94 117 ARG A N 1
ATOM 909 C CA . ARG A 1 117 ? 2.970 -7.065 -14.890 1.00 82.94 117 ARG A CA 1
ATOM 910 C C . ARG A 1 117 ? 3.697 -8.106 -14.043 1.00 82.94 117 ARG A C 1
ATOM 912 O O . ARG A 1 117 ? 3.780 -9.259 -14.461 1.00 82.94 117 ARG A O 1
ATOM 919 N N . PHE A 1 118 ? 4.186 -7.710 -12.873 1.00 83.31 118 PHE A N 1
ATOM 920 C CA . PHE A 1 118 ? 4.863 -8.560 -11.894 1.00 83.31 118 PHE A CA 1
ATOM 921 C C . PHE A 1 118 ? 3.973 -8.922 -10.699 1.00 83.31 118 PHE A C 1
ATOM 923 O O . PHE A 1 118 ? 4.368 -9.743 -9.873 1.00 83.31 118 PHE A O 1
ATOM 930 N N . LEU A 1 119 ? 2.763 -8.364 -10.623 1.00 84.81 119 LEU A N 1
ATOM 931 C CA . LEU A 1 119 ? 1.758 -8.755 -9.640 1.00 84.81 119 LEU A CA 1
ATOM 932 C C . LEU A 1 119 ? 1.117 -10.104 -9.993 1.00 84.81 119 LEU A C 1
ATOM 934 O O . LEU A 1 119 ? 0.438 -10.252 -11.021 1.00 84.81 119 LEU A O 1
ATOM 938 N N . LYS A 1 120 ? 1.294 -11.074 -9.097 1.00 84.75 120 LYS A N 1
ATOM 939 C CA . LYS A 1 120 ? 0.681 -12.401 -9.145 1.00 84.75 120 LYS A CA 1
ATOM 940 C C . LYS A 1 120 ? -0.271 -12.556 -7.966 1.00 84.75 120 LYS A C 1
ATOM 942 O O . LYS A 1 120 ? 0.117 -12.400 -6.811 1.00 84.75 120 LYS A O 1
ATOM 947 N N . MET A 1 121 ? -1.518 -12.906 -8.261 1.00 85.00 121 MET A N 1
ATOM 948 C CA . MET A 1 121 ? -2.466 -13.297 -7.223 1.00 85.00 121 MET A CA 1
ATOM 949 C C . MET A 1 121 ? -2.214 -14.746 -6.827 1.00 85.00 121 MET A C 1
ATOM 951 O O . MET A 1 121 ? -2.007 -15.600 -7.691 1.00 85.00 121 MET A O 1
ATOM 955 N N . GLN A 1 122 ? -2.233 -15.031 -5.523 1.00 80.50 122 GLN A N 1
ATOM 956 C CA . GLN A 1 122 ? -2.013 -16.394 -5.031 1.00 80.50 122 GLN A CA 1
ATOM 957 C C . GLN A 1 122 ? -3.189 -17.322 -5.394 1.00 80.50 122 GLN A C 1
ATOM 959 O O . GLN A 1 122 ? -3.028 -18.538 -5.481 1.00 80.50 122 GLN A O 1
ATOM 964 N N . GLN A 1 123 ? -4.369 -16.750 -5.649 1.00 75.81 123 GLN A N 1
ATOM 965 C CA . GLN A 1 123 ? -5.534 -17.456 -6.174 1.00 75.81 123 GLN A CA 1
ATOM 966 C C . GLN A 1 123 ? -5.619 -17.302 -7.697 1.00 75.81 123 GLN A C 1
ATOM 968 O O . GLN A 1 123 ? -5.609 -16.194 -8.233 1.00 75.81 123 GLN A O 1
ATOM 973 N N . SER A 1 124 ? -5.710 -18.431 -8.403 1.00 61.56 124 SER A N 1
ATOM 974 C CA . SER A 1 124 ? -5.794 -18.447 -9.865 1.00 61.56 124 SER A CA 1
ATOM 975 C C . SER A 1 124 ? -7.133 -17.870 -10.336 1.00 61.56 124 SER A C 1
ATOM 977 O O . SER A 1 124 ? -8.186 -18.320 -9.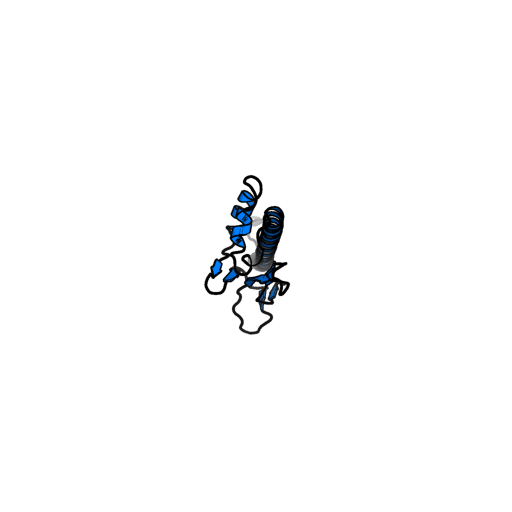892 1.00 61.56 124 SER A O 1
ATOM 979 N N . GLY A 1 125 ? -7.093 -16.868 -11.219 1.00 63.44 125 GLY A N 1
ATOM 980 C CA . GLY A 1 125 ? -8.291 -16.203 -11.747 1.00 63.44 125 GLY A CA 1
ATOM 981 C C . GLY A 1 125 ? -8.931 -15.169 -10.815 1.00 63.44 125 GLY A C 1
ATOM 982 O O . GLY A 1 125 ? -9.985 -14.639 -11.157 1.00 63.44 125 GLY A O 1
ATOM 983 N N . ALA A 1 126 ? -8.315 -14.872 -9.665 1.00 69.19 126 ALA A N 1
ATOM 984 C CA . ALA A 1 126 ? -8.724 -13.736 -8.850 1.00 69.19 126 ALA A CA 1
ATOM 985 C C . ALA A 1 126 ? -8.459 -12.426 -9.600 1.00 69.19 126 ALA A C 1
ATOM 987 O O . ALA A 1 126 ? -7.449 -12.298 -10.303 1.00 69.19 126 ALA A O 1
ATOM 988 N N . ASP A 1 127 ? -9.370 -11.467 -9.435 1.00 75.69 127 ASP A N 1
ATOM 989 C CA . ASP A 1 127 ? -9.158 -10.119 -9.942 1.00 75.69 127 ASP A CA 1
ATOM 990 C C . ASP A 1 127 ? -7.896 -9.532 -9.306 1.00 75.69 127 ASP A C 1
ATOM 992 O O . ASP A 1 127 ? -7.556 -9.851 -8.159 1.00 75.69 127 ASP A O 1
ATOM 996 N N . LYS A 1 128 ? -7.168 -8.703 -10.054 1.00 80.94 128 LYS A N 1
ATOM 997 C CA . LYS A 1 128 ? -5.894 -8.144 -9.600 1.00 80.94 128 LYS A CA 1
ATOM 998 C C . LYS A 1 128 ? -6.103 -6.953 -8.665 1.00 80.94 128 LYS A C 1
ATOM 1000 O O . LYS A 1 128 ? -5.429 -5.940 -8.764 1.00 80.94 128 LYS A O 1
ATOM 1005 N N . GLU A 1 129 ? -7.021 -7.102 -7.725 1.00 86.81 129 GLU A N 1
ATOM 1006 C CA . GLU A 1 129 ? -7.368 -6.096 -6.739 1.00 86.81 129 GLU A CA 1
ATOM 1007 C C . GLU A 1 129 ? -6.738 -6.437 -5.395 1.00 86.81 129 GLU A C 1
ATOM 1009 O O . GLU A 1 129 ? -6.759 -7.581 -4.938 1.00 86.81 129 GLU A O 1
ATOM 1014 N N . LEU A 1 130 ? -6.185 -5.420 -4.744 1.00 87.69 130 LEU A N 1
ATOM 1015 C CA . LEU A 1 130 ? -5.685 -5.542 -3.387 1.00 87.69 130 LEU A CA 1
ATOM 1016 C C . LEU A 1 130 ? -6.759 -5.039 -2.430 1.00 87.69 130 LEU A C 1
ATOM 1018 O O . LEU A 1 130 ? -7.185 -3.889 -2.518 1.00 87.69 130 LEU A O 1
ATOM 1022 N N . THR A 1 131 ? -7.212 -5.901 -1.523 1.00 89.81 131 THR A N 1
ATOM 1023 C CA . THR A 1 131 ? -8.233 -5.554 -0.530 1.00 89.81 131 THR A CA 1
ATOM 1024 C C . THR A 1 131 ? -7.707 -5.640 0.889 1.00 89.81 131 THR A C 1
ATOM 1026 O O . THR A 1 131 ? -7.121 -6.642 1.299 1.00 89.81 131 THR A O 1
ATOM 1029 N N . TRP A 1 132 ? -7.994 -4.610 1.679 1.00 90.50 132 TRP A N 1
ATOM 1030 C CA . TRP A 1 132 ? -7.715 -4.558 3.109 1.00 90.50 132 TRP A CA 1
ATOM 1031 C C . TRP A 1 132 ? -8.986 -4.307 3.906 1.00 90.50 132 TRP A C 1
ATOM 1033 O O . TRP A 1 132 ? -9.935 -3.691 3.428 1.00 90.50 132 TRP A O 1
ATOM 1043 N N . GLN A 1 133 ? -8.995 -4.748 5.158 1.00 89.88 133 GLN A N 1
ATOM 1044 C CA . GLN A 1 133 ? -10.097 -4.508 6.079 1.00 89.88 133 GLN A CA 1
ATOM 1045 C C . GLN A 1 133 ? -9.584 -4.295 7.498 1.00 89.88 133 GLN A C 1
ATOM 1047 O O . GLN A 1 133 ? -8.669 -4.978 7.957 1.00 89.88 133 GLN A O 1
ATOM 1052 N N . THR A 1 134 ? -10.202 -3.355 8.206 1.00 87.44 134 THR A N 1
ATOM 1053 C CA . THR A 1 134 ? -10.014 -3.161 9.644 1.00 87.44 134 THR A CA 1
ATOM 1054 C C . THR A 1 134 ? -10.802 -4.230 10.395 1.00 87.44 134 THR A C 1
ATOM 1056 O O . THR A 1 134 ? -12.032 -4.250 10.357 1.00 87.44 134 THR A O 1
ATOM 1059 N N . ARG A 1 135 ? -10.104 -5.154 11.058 1.00 87.62 135 ARG A N 1
ATOM 1060 C CA . ARG A 1 135 ? -10.711 -6.244 11.838 1.00 87.62 135 ARG A CA 1
ATOM 1061 C C . ARG A 1 135 ? -10.228 -6.211 13.276 1.00 87.62 135 ARG A C 1
ATOM 1063 O O . ARG A 1 135 ? -9.097 -5.820 13.535 1.00 87.62 135 ARG A O 1
ATOM 1070 N N . ALA A 1 136 ? -11.078 -6.651 14.197 1.00 85.44 136 ALA A N 1
ATOM 1071 C CA . ALA A 1 136 ? -10.642 -6.922 15.558 1.00 85.44 136 ALA A CA 1
ATOM 1072 C C . ALA A 1 136 ? -9.692 -8.132 15.558 1.00 85.44 136 ALA A C 1
ATOM 1074 O O . ALA A 1 136 ? -10.027 -9.180 15.003 1.00 85.44 136 ALA A O 1
ATOM 1075 N N . THR A 1 137 ? -8.515 -7.979 16.160 1.00 81.50 137 THR A N 1
ATOM 1076 C CA . THR A 1 137 ? -7.524 -9.058 16.306 1.00 81.50 137 THR A CA 1
ATOM 1077 C C . THR A 1 137 ? -7.921 -10.007 17.433 1.00 81.50 137 THR A C 1
ATOM 1079 O O . THR A 1 137 ? -7.654 -11.206 17.373 1.00 81.50 137 THR A O 1
ATOM 1082 N N . GLN A 1 138 ? -8.587 -9.476 18.461 1.00 77.12 138 GLN A N 1
ATOM 1083 C CA . GLN A 1 138 ? -9.017 -10.221 19.638 1.00 77.12 138 GLN A CA 1
ATOM 1084 C C . GLN A 1 138 ? -10.553 -10.225 19.726 1.00 77.12 138 GLN A C 1
ATOM 1086 O O . GLN A 1 138 ? -11.173 -9.200 19.433 1.00 77.12 138 GLN A O 1
ATOM 1091 N N . PRO A 1 139 ? -11.191 -11.339 20.141 1.00 69.81 139 PRO A N 1
ATOM 1092 C CA . PRO A 1 139 ? -12.652 -11.434 20.243 1.00 69.81 139 PRO A CA 1
ATOM 1093 C C . PRO A 1 139 ? -13.270 -10.438 21.235 1.00 69.81 139 PRO A C 1
ATOM 1095 O O . PRO A 1 139 ? -14.447 -10.120 21.115 1.00 69.81 139 PRO A O 1
ATOM 1098 N N . ASP A 1 140 ? -12.472 -9.915 22.169 1.00 67.25 140 ASP A N 1
ATOM 1099 C CA . ASP A 1 140 ? -12.875 -8.880 23.130 1.00 67.25 140 ASP A CA 1
ATOM 1100 C C . ASP A 1 140 ? -12.910 -7.461 22.514 1.00 67.25 140 ASP A C 1
ATOM 1102 O O . ASP A 1 140 ? -13.273 -6.489 23.167 1.00 67.25 140 ASP A O 1
ATOM 1106 N N . GLY A 1 141 ? -12.497 -7.301 21.247 1.00 68.44 141 GLY A N 1
ATOM 1107 C CA . GLY A 1 141 ? -12.464 -5.998 20.567 1.00 68.44 141 GLY A CA 1
ATOM 1108 C C . GLY A 1 141 ? -11.427 -5.017 21.131 1.00 68.44 141 GLY A C 1
ATOM 1109 O O . GLY A 1 141 ? -11.425 -3.842 20.767 1.00 68.44 141 GLY A O 1
ATOM 1110 N N . SER A 1 142 ? -10.540 -5.501 22.001 1.00 71.31 142 SER A N 1
ATOM 1111 C CA . SER A 1 142 ? -9.448 -4.768 22.653 1.00 71.31 142 SER A CA 1
ATOM 1112 C C . SER A 1 142 ? -8.349 -4.323 21.684 1.00 71.31 142 SER A C 1
ATOM 1114 O O . SER A 1 142 ? -7.606 -3.387 21.983 1.00 71.31 142 SER A O 1
ATOM 1116 N N . ASP A 1 143 ? -8.248 -4.970 20.521 1.00 80.88 143 ASP A N 1
ATOM 1117 C CA . ASP A 1 143 ? -7.273 -4.638 19.492 1.00 80.88 143 ASP A CA 1
ATOM 1118 C C . ASP A 1 143 ? -7.856 -4.760 18.081 1.00 80.88 143 ASP A C 1
ATOM 1120 O O . ASP A 1 143 ? -8.671 -5.640 17.801 1.00 80.88 143 ASP A O 1
ATOM 1124 N N . VAL A 1 144 ? -7.431 -3.860 17.192 1.00 84.94 144 VAL A N 1
ATOM 1125 C CA . VAL A 1 144 ? -7.956 -3.712 15.825 1.00 84.94 144 VAL A CA 1
ATOM 1126 C C . VAL A 1 144 ? -6.816 -3.527 14.835 1.00 84.94 144 VAL A C 1
ATOM 1128 O O . VAL A 1 144 ? -6.022 -2.604 14.969 1.00 84.94 144 VAL A O 1
ATOM 1131 N N . GLU A 1 145 ? -6.730 -4.337 13.794 1.00 87.94 145 GLU A N 1
ATOM 1132 C CA . GLU A 1 145 ? -5.661 -4.245 12.803 1.00 87.94 145 GLU A CA 1
ATOM 1133 C C . GLU A 1 145 ? -6.184 -4.120 11.376 1.00 87.94 145 GLU A C 1
ATOM 1135 O O . GLU A 1 145 ? -7.296 -4.531 11.048 1.00 87.94 145 GLU A O 1
ATOM 1140 N N . LEU A 1 146 ? -5.353 -3.528 10.514 1.00 87.75 146 LEU A N 1
ATOM 1141 C CA . LEU A 1 146 ? -5.584 -3.483 9.076 1.00 87.75 146 LEU A CA 1
ATOM 1142 C C . LEU A 1 146 ? -4.996 -4.745 8.436 1.00 87.75 146 LEU A C 1
ATOM 1144 O O . LEU A 1 146 ? -3.774 -4.870 8.274 1.00 87.75 146 LEU A O 1
ATOM 1148 N N . VAL A 1 147 ? -5.886 -5.662 8.071 1.00 88.81 147 VAL A N 1
ATOM 1149 C CA . VAL A 1 147 ? -5.563 -6.984 7.536 1.00 88.81 147 VAL A CA 1
ATOM 1150 C C . VAL A 1 147 ? -5.737 -6.981 6.021 1.00 88.81 147 VAL A C 1
ATOM 1152 O O . VAL A 1 147 ? -6.745 -6.499 5.511 1.00 88.81 147 VAL A O 1
ATOM 1155 N N . LEU A 1 148 ? -4.752 -7.524 5.307 1.00 88.62 148 LEU A N 1
ATOM 1156 C CA . LEU A 1 148 ? -4.840 -7.793 3.873 1.00 88.62 148 LEU A CA 1
ATOM 1157 C C . LEU A 1 148 ? -5.699 -9.048 3.656 1.00 88.62 148 LEU A C 1
ATOM 1159 O O . LEU A 1 148 ? -5.421 -10.091 4.244 1.00 88.62 148 LEU A O 1
ATOM 1163 N N . LEU A 1 149 ? -6.739 -8.942 2.832 1.00 85.62 149 LEU A N 1
ATOM 1164 C CA . LEU A 1 149 ? -7.672 -10.031 2.533 1.00 85.62 149 LEU A CA 1
ATOM 1165 C C . LEU A 1 149 ? -7.270 -10.827 1.291 1.00 85.62 149 LEU A C 1
ATOM 1167 O O . LEU A 1 149 ? -7.530 -12.026 1.224 1.00 85.62 149 LEU A O 1
ATOM 1171 N N . THR A 1 150 ? -6.636 -10.171 0.323 1.00 83.06 150 THR A N 1
ATOM 1172 C CA . THR A 1 150 ? -6.168 -10.780 -0.926 1.00 83.06 150 THR A CA 1
ATOM 1173 C C . THR A 1 150 ? -4.688 -11.114 -0.823 1.00 83.06 150 THR A C 1
ATOM 1175 O O . THR A 1 150 ? -3.860 -10.202 -0.878 1.00 83.06 150 THR A O 1
ATOM 1178 N N . PRO A 1 151 ? -4.314 -12.391 -0.672 1.00 82.88 151 PRO A N 1
ATOM 1179 C CA . PRO A 1 151 ? -2.913 -12.761 -0.677 1.00 82.88 151 PRO A CA 1
ATOM 1180 C C . PRO A 1 151 ? -2.317 -12.607 -2.086 1.00 82.88 151 PRO A C 1
ATOM 1182 O O . PRO A 1 151 ? -2.853 -13.128 -3.070 1.00 82.88 151 PRO A O 1
ATOM 1185 N N . TYR A 1 152 ? -1.195 -11.898 -2.174 1.00 86.19 152 TYR A N 1
ATOM 1186 C CA . TYR A 1 152 ? -0.517 -11.587 -3.429 1.00 86.19 152 TYR A CA 1
ATOM 1187 C C . TYR A 1 152 ? 1.000 -11.735 -3.300 1.00 86.19 152 TYR A C 1
ATOM 1189 O O . TYR A 1 152 ? 1.563 -11.638 -2.210 1.00 86.19 152 TYR A O 1
ATOM 1197 N N . GLU A 1 153 ? 1.653 -11.921 -4.442 1.00 85.38 153 GLU A N 1
ATOM 1198 C CA . GLU A 1 153 ? 3.100 -11.857 -4.613 1.00 85.38 153 GLU A CA 1
ATOM 1199 C C . GLU A 1 153 ? 3.394 -10.769 -5.649 1.00 85.38 153 GLU A C 1
ATOM 1201 O O . GLU A 1 153 ? 2.905 -10.814 -6.781 1.00 85.38 153 GLU A O 1
ATOM 1206 N N . TRP A 1 154 ? 4.145 -9.748 -5.244 1.00 83.69 154 TRP A N 1
ATOM 1207 C CA . TRP A 1 154 ? 4.531 -8.646 -6.118 1.00 83.69 154 TRP A CA 1
ATOM 1208 C C . TRP A 1 154 ? 6.052 -8.651 -6.223 1.00 83.69 154 TRP A C 1
ATOM 1210 O O . TRP A 1 154 ? 6.718 -8.150 -5.311 1.00 83.69 154 TRP A O 1
ATOM 1220 N N . PHE A 1 155 ? 6.541 -9.200 -7.342 1.00 81.50 155 PHE A N 1
ATOM 1221 C CA . PHE A 1 155 ? 7.928 -9.621 -7.608 1.00 81.50 155 PHE A CA 1
ATOM 1222 C C . PHE A 1 155 ? 8.359 -10.916 -6.923 1.00 81.50 155 PHE A C 1
ATOM 1224 O O . PHE A 1 155 ? 8.331 -10.960 -5.674 1.00 81.50 155 PHE A O 1
#

Secondary structure (DSSP, 8-state):
----S----HHHHHHHHHHHHHHHHHHHHHHHHHHHHHHHHHHHHHHHHHHHHHHHHHHHHHHTT--STT-TTS-TTHHHHSS-TTTSHHHHHHHTTS-EEEETTTTEEEE--S--SSEEESSTT--S-EEEEEEESSTTSS-EEEEE-S-EEE-

pLDDT: mean 78.95, std 13.36, range [40.78, 93.69]